Protein AF-A0A845RWN8-F1 (afdb_monomer)

Solvent-accessible surface area (backbone atoms only — not comparable to full-atom values): 2905 Å² total; per-residue (Å²): 108,74,71,55,54,48,53,52,50,48,64,73,34,29,46,86,83,49,80,60,43,63,70,36,48,53,52,45,50,52,53,51,50,53,51,50,50,54,55,43,61,68,50,59,83,74,64,79,129

Sequence (49 aa):
EIREQFKKLVKKYHPDTNSGDKKFENKLKEITIAYTLLRNNQKNVNHGQ

Foldseek 3Di:
DLVVVLVVLCVVLPCVVVVNPVVSVVVNVVSVVVVVVVVVVVVVVPDDD

Nearest PDB structures (foldseek):
  7oya-assembly1_N2  TM=5.642E-01  e=7.281E+00  Danio rerio

pLDDT: mean 82.28, std 14.13, range [39.72, 93.25]

Structure (mmCIF, N/CA/C/O backbone):
data_AF-A0A845RWN8-F1
#
_entry.id   AF-A0A845RWN8-F1
#
loop_
_atom_site.group_PDB
_atom_site.id
_atom_site.type_symbol
_atom_site.label_atom_id
_atom_site.label_alt_id
_atom_site.label_comp_id
_atom_site.label_asym_id
_atom_site.label_entity_id
_atom_site.label_seq_id
_atom_site.pdbx_PDB_ins_code
_atom_site.Cartn_x
_atom_site.Cartn_y
_atom_site.Cartn_z
_atom_site.occupancy
_atom_site.B_iso_or_equiv
_atom_site.auth_seq_id
_atom_site.auth_comp_id
_atom_site.auth_asym_id
_atom_site.auth_atom_id
_atom_site.pdbx_PDB_model_num
ATOM 1 N N . GLU A 1 1 ? -4.485 0.834 -15.898 1.00 77.62 1 GLU A N 1
ATOM 2 C CA . GLU A 1 1 ? -3.026 0.727 -15.611 1.00 77.62 1 GLU A CA 1
ATOM 3 C C . GLU A 1 1 ? -2.722 0.592 -14.111 1.00 77.62 1 GLU A C 1
ATOM 5 O O . GLU A 1 1 ? -3.524 1.029 -13.292 1.00 77.62 1 GLU A O 1
ATOM 10 N N . ILE A 1 2 ? -1.567 0.023 -13.722 1.00 82.44 2 ILE A N 1
ATOM 11 C CA . ILE A 1 2 ? -1.142 -0.158 -12.307 1.00 82.44 2 ILE A CA 1
ATOM 12 C C . ILE A 1 2 ? -1.272 1.146 -11.496 1.00 82.44 2 ILE A C 1
A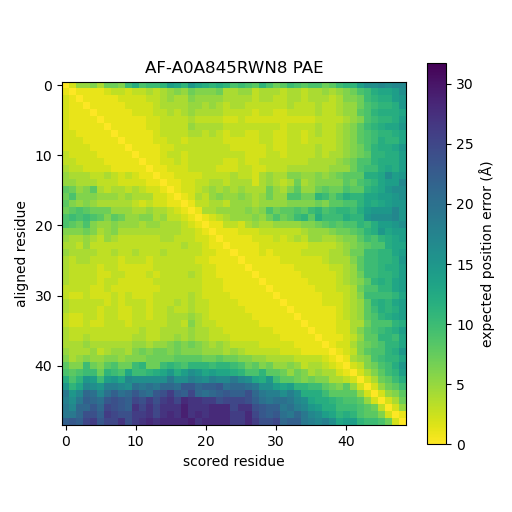TOM 14 O O . ILE A 1 2 ? -1.679 1.129 -10.335 1.00 82.44 2 ILE A O 1
ATOM 18 N N . ARG A 1 3 ? -1.010 2.294 -12.131 1.00 86.25 3 ARG A N 1
ATOM 19 C CA . ARG A 1 3 ? -1.167 3.631 -11.540 1.00 86.25 3 ARG A CA 1
ATOM 20 C C . ARG A 1 3 ? -2.606 3.951 -11.108 1.00 86.25 3 ARG A C 1
ATOM 22 O O . ARG A 1 3 ? -2.806 4.629 -10.102 1.00 86.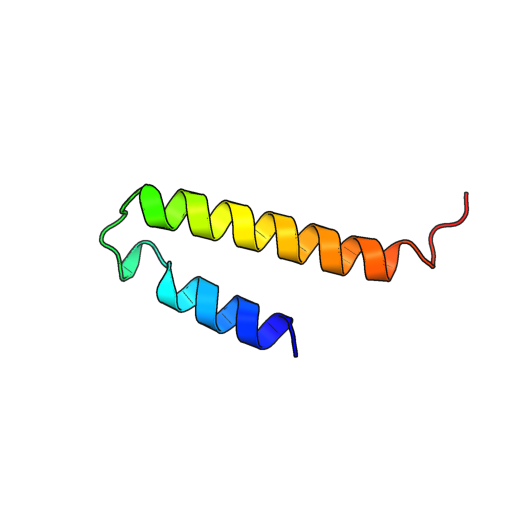25 3 ARG A O 1
ATOM 29 N N . GLU A 1 4 ? -3.611 3.480 -11.839 1.00 90.88 4 GLU A N 1
ATOM 30 C CA . GLU A 1 4 ? -5.021 3.677 -11.479 1.00 90.88 4 GLU A CA 1
ATOM 31 C C . GLU 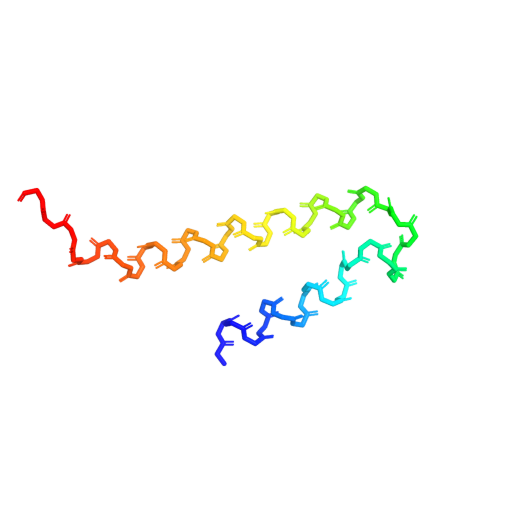A 1 4 ? -5.428 2.810 -10.292 1.00 90.88 4 GLU A C 1
ATOM 33 O O . GLU A 1 4 ? -6.122 3.281 -9.392 1.00 90.88 4 GLU A O 1
ATOM 38 N N . GLN A 1 5 ? -4.958 1.560 -10.259 1.00 90.00 5 GLN A N 1
ATOM 39 C CA . GLN A 1 5 ? -5.174 0.670 -9.119 1.00 90.00 5 GLN A CA 1
ATOM 40 C C . GLN A 1 5 ? -4.493 1.231 -7.866 1.00 90.00 5 GLN A C 1
ATOM 42 O O . GLN A 1 5 ? -5.118 1.299 -6.811 1.00 90.00 5 GLN A O 1
ATOM 47 N N . PHE A 1 6 ? -3.271 1.760 -7.999 1.00 90.50 6 PHE A N 1
ATOM 48 C CA . PHE A 1 6 ? -2.584 2.482 -6.929 1.00 90.50 6 PHE A CA 1
ATOM 49 C C . PHE A 1 6 ? -3.413 3.671 -6.419 1.00 90.50 6 PHE A C 1
ATOM 51 O O . PHE A 1 6 ? -3.667 3.765 -5.222 1.00 90.50 6 PHE A O 1
ATOM 58 N N . LYS A 1 7 ? -3.942 4.528 -7.306 1.00 91.69 7 LYS A N 1
ATOM 59 C C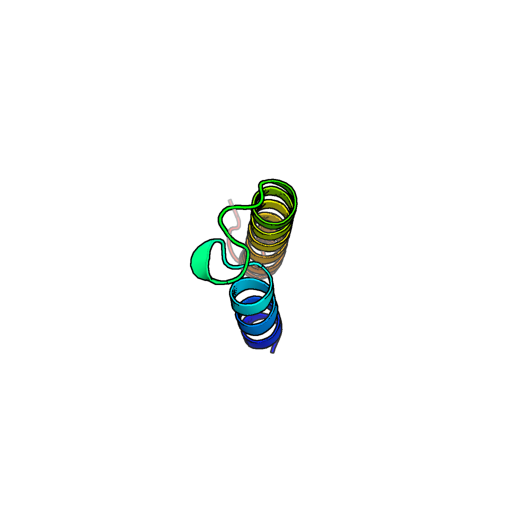A . LYS A 1 7 ? -4.835 5.6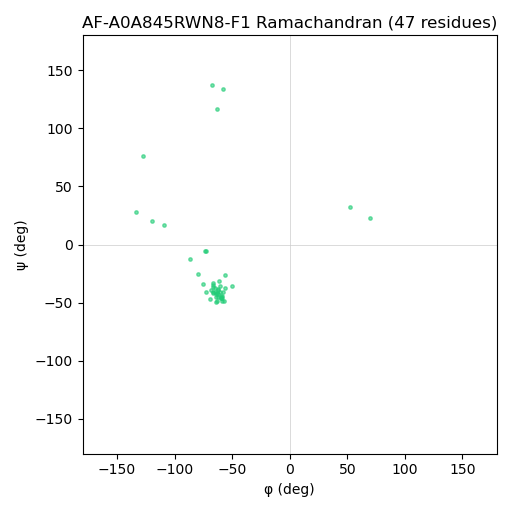37 -6.909 1.00 91.69 7 LYS A CA 1
ATOM 60 C C . LYS A 1 7 ? -6.087 5.162 -6.159 1.00 91.69 7 LYS A C 1
ATOM 62 O O . LYS A 1 7 ? -6.489 5.811 -5.194 1.00 91.69 7 LYS A O 1
ATOM 67 N N . LYS A 1 8 ? -6.709 4.056 -6.585 1.00 92.50 8 LYS A N 1
ATOM 68 C CA . LYS A 1 8 ? -7.880 3.473 -5.903 1.00 92.50 8 LYS A CA 1
ATOM 69 C C . LYS A 1 8 ? -7.524 2.982 -4.499 1.00 92.50 8 LYS A C 1
ATOM 71 O O . LYS A 1 8 ? -8.267 3.248 -3.558 1.00 92.50 8 LYS A O 1
ATOM 76 N N . LEU A 1 9 ? -6.377 2.322 -4.349 1.00 90.69 9 LEU A N 1
ATOM 77 C CA . LEU A 1 9 ? -5.882 1.846 -3.058 1.00 90.69 9 LEU A CA 1
ATOM 78 C C . LEU A 1 9 ? -5.516 3.005 -2.121 1.00 90.69 9 LEU A C 1
ATOM 80 O O . LEU A 1 9 ? -5.882 2.963 -0.953 1.00 90.69 9 LEU A O 1
ATOM 84 N N . VAL A 1 10 ? -4.881 4.062 -2.637 1.00 90.31 10 VAL A N 1
ATOM 85 C CA . VAL A 1 10 ? -4.544 5.265 -1.858 1.00 90.31 10 VAL A CA 1
ATOM 86 C C . VAL A 1 10 ? -5.797 5.920 -1.292 1.00 90.31 10 VAL A C 1
ATOM 88 O O . VAL A 1 10 ? -5.832 6.220 -0.109 1.00 90.31 10 VAL A O 1
ATOM 91 N N . LYS A 1 11 ? -6.850 6.088 -2.103 1.00 91.00 11 LYS A N 1
ATOM 92 C CA . LYS A 1 11 ? -8.130 6.632 -1.624 1.00 91.00 11 LYS A CA 1
ATOM 93 C C . LYS A 1 11 ? -8.816 5.715 -0.612 1.00 91.00 11 LYS A C 1
ATOM 95 O O . LYS A 1 11 ? -9.399 6.203 0.342 1.00 91.00 11 LYS A O 1
ATOM 100 N N . LYS A 1 12 ? -8.734 4.395 -0.807 1.00 88.88 12 LYS A N 1
ATOM 101 C CA . LYS A 1 12 ? -9.319 3.402 0.106 1.00 88.88 12 LYS A CA 1
ATOM 102 C C . LYS A 1 12 ? -8.629 3.386 1.472 1.00 88.88 12 LYS A C 1
ATOM 104 O O . LYS A 1 12 ? -9.287 3.167 2.481 1.00 88.88 12 LYS A O 1
ATOM 109 N N . TYR A 1 13 ? -7.321 3.619 1.499 1.00 90.31 13 TYR A N 1
ATOM 110 C CA . TYR A 1 13 ? -6.490 3.557 2.703 1.00 90.31 13 TYR A CA 1
ATOM 111 C C . TYR A 1 13 ? -6.011 4.932 3.182 1.00 90.31 13 TYR A C 1
ATOM 113 O O . TYR A 1 13 ? -5.070 5.018 3.965 1.00 90.31 13 TYR A O 1
ATOM 121 N N . HIS A 1 14 ? -6.639 6.014 2.715 1.00 87.25 14 HIS A N 1
ATOM 122 C CA . HIS A 1 14 ? -6.249 7.366 3.091 1.00 87.25 14 HIS A CA 1
ATOM 123 C C . HIS A 1 14 ? -6.555 7.610 4.580 1.00 87.25 14 HIS A C 1
ATOM 125 O O . HIS A 1 14 ? -7.637 7.232 5.036 1.00 87.25 14 HIS A O 1
ATOM 131 N N . PRO A 1 15 ? -5.658 8.247 5.354 1.00 85.44 15 PRO A N 1
ATOM 132 C CA . PRO A 1 15 ? -5.881 8.479 6.782 1.00 85.44 15 PRO A CA 1
ATOM 133 C C . PRO A 1 15 ? -7.115 9.348 7.051 1.00 85.44 15 PRO A C 1
ATOM 135 O O . PRO A 1 15 ? -7.807 9.114 8.033 1.00 85.44 15 PRO A O 1
ATOM 138 N N . ASP A 1 16 ? -7.438 10.277 6.147 1.00 88.31 16 ASP A N 1
ATOM 139 C CA . ASP A 1 16 ? -8.623 11.147 6.245 1.00 88.31 16 ASP A CA 1
ATOM 140 C C . ASP A 1 16 ? -9.944 10.356 6.256 1.00 88.31 16 ASP A C 1
ATOM 142 O O . ASP A 1 16 ? -10.826 10.621 7.063 1.00 88.31 16 ASP A O 1
ATOM 146 N N . THR A 1 17 ? -10.057 9.309 5.430 1.00 87.75 17 THR A N 1
ATOM 147 C CA . THR A 1 17 ? -11.266 8.467 5.363 1.00 87.75 17 THR A CA 1
ATOM 148 C C . THR A 1 17 ? -11.265 7.334 6.385 1.00 87.75 17 THR A C 1
ATOM 150 O O . THR A 1 17 ? -12.280 6.667 6.557 1.00 87.75 17 THR A O 1
ATOM 153 N N . ASN A 1 18 ? -10.123 7.074 7.025 1.00 85.62 18 ASN A N 1
ATOM 154 C CA . ASN A 1 18 ? -9.926 5.969 7.962 1.00 85.62 18 ASN A CA 1
ATOM 155 C C . ASN A 1 18 ? -9.546 6.458 9.371 1.00 85.62 18 ASN A C 1
ATOM 157 O O . ASN A 1 18 ? -8.954 5.707 10.142 1.00 85.62 18 ASN A O 1
ATOM 161 N N . SER A 1 19 ? -9.837 7.722 9.696 1.00 85.50 19 SER A N 1
ATOM 162 C CA . SER A 1 19 ? 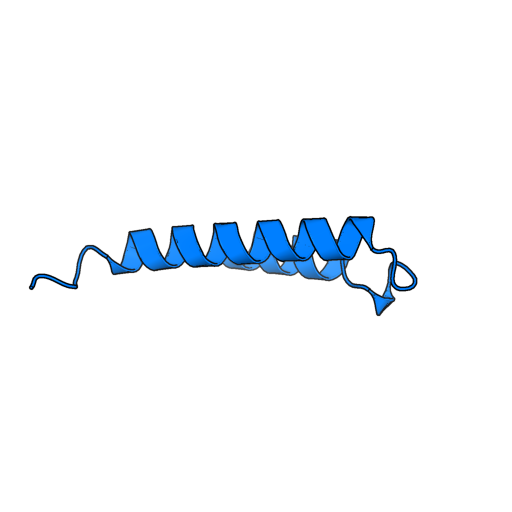-9.606 8.325 11.018 1.00 85.50 19 SER A CA 1
ATOM 163 C C . SER A 1 19 ? -8.172 8.170 11.555 1.00 85.50 19 SER A C 1
ATOM 165 O O . SER A 1 19 ? -7.966 8.060 12.761 1.00 85.50 19 SER A O 1
ATOM 167 N N . GLY A 1 20 ? -7.170 8.147 10.670 1.00 82.69 20 GLY A N 1
ATOM 168 C CA . GLY A 1 20 ? -5.765 7.968 11.052 1.00 82.69 20 GLY A CA 1
ATOM 169 C C . GLY A 1 20 ? -5.421 6.566 11.572 1.00 82.69 20 GLY A C 1
ATOM 170 O O . GLY A 1 20 ? -4.445 6.401 12.302 1.00 82.69 20 GLY A O 1
ATOM 171 N N . ASP A 1 21 ? -6.209 5.548 11.222 1.00 89.62 21 ASP A N 1
ATOM 172 C CA . ASP A 1 21 ? -5.952 4.175 11.644 1.00 89.62 21 ASP A CA 1
ATOM 173 C C . ASP A 1 21 ? -4.613 3.658 11.074 1.00 89.62 21 ASP A C 1
ATOM 175 O O . ASP A 1 21 ? -4.396 3.523 9.862 1.00 89.62 21 ASP A O 1
ATOM 179 N N . LYS A 1 22 ? -3.689 3.358 11.997 1.00 88.50 22 LYS A N 1
ATOM 180 C CA . LYS A 1 22 ? -2.315 2.912 11.707 1.00 88.50 22 LYS A CA 1
ATOM 181 C C . LYS A 1 22 ? -2.253 1.665 10.830 1.00 88.50 22 LYS A C 1
ATOM 183 O O . LYS A 1 22 ? -1.253 1.440 10.148 1.00 88.50 22 LYS A O 1
ATOM 188 N N . LYS A 1 23 ? -3.289 0.825 10.845 1.00 88.94 23 LYS A N 1
ATOM 189 C CA . LYS A 1 23 ? -3.340 -0.410 10.059 1.00 88.94 23 LYS A CA 1
ATOM 190 C C . LYS A 1 23 ? -3.435 -0.081 8.572 1.00 88.94 23 LYS A C 1
ATOM 192 O O . LYS A 1 23 ? -2.770 -0.723 7.758 1.00 88.94 23 LYS A O 1
ATOM 197 N N . PHE A 1 24 ? -4.210 0.944 8.219 1.00 89.88 24 PHE A N 1
ATOM 198 C CA . PHE A 1 24 ? -4.294 1.440 6.848 1.00 89.88 24 PHE A CA 1
ATOM 199 C C . PHE A 1 24 ? -3.067 2.248 6.443 1.00 89.88 24 PHE A C 1
ATOM 201 O O . PHE A 1 24 ? -2.622 2.108 5.306 1.00 89.88 24 PHE A O 1
ATOM 208 N N . GLU A 1 25 ? -2.463 2.994 7.371 1.00 88.94 2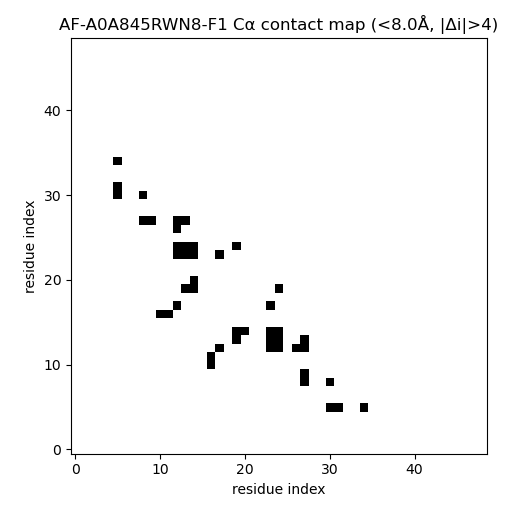5 GLU A N 1
ATOM 209 C CA . GLU A 1 25 ? -1.192 3.684 7.127 1.00 88.94 25 GLU A CA 1
ATOM 210 C C . GLU A 1 25 ? -0.076 2.696 6.741 1.00 88.94 25 GLU A C 1
ATOM 212 O O . GLU A 1 25 ? 0.565 2.861 5.702 1.00 88.94 25 GLU A O 1
ATOM 217 N N . ASN A 1 26 ? 0.096 1.608 7.506 1.00 91.69 26 ASN A N 1
ATOM 218 C CA . ASN A 1 26 ? 1.068 0.555 7.185 1.00 91.69 26 ASN A CA 1
ATOM 219 C C . ASN A 1 26 ? 0.800 -0.066 5.810 1.00 91.69 26 ASN A C 1
ATOM 221 O O . ASN A 1 26 ? 1.714 -0.205 4.997 1.00 91.69 26 ASN A O 1
ATOM 225 N N . LYS A 1 27 ? -0.468 -0.365 5.513 1.00 91.31 27 LYS A N 1
ATOM 226 C CA . LYS A 1 27 ? -0.864 -0.970 4.238 1.00 91.31 27 LYS A CA 1
ATOM 227 C C . LYS A 1 27 ? -0.608 -0.034 3.056 1.00 91.31 27 LYS A C 1
ATOM 229 O O . LYS A 1 27 ? -0.122 -0.464 2.012 1.00 91.31 27 LYS A O 1
ATOM 234 N N . LEU A 1 28 ? -0.890 1.258 3.221 1.00 91.69 28 LEU A N 1
ATOM 235 C CA . LEU A 1 28 ? -0.601 2.294 2.231 1.00 91.69 28 LEU A CA 1
ATOM 236 C C . LEU A 1 28 ? 0.908 2.414 1.969 1.00 91.69 28 LEU A C 1
ATOM 238 O O . LEU A 1 28 ? 1.330 2.565 0.818 1.00 91.69 28 LEU A O 1
ATOM 242 N N . LYS A 1 29 ? 1.719 2.292 3.025 1.00 91.38 29 LYS A N 1
ATOM 243 C CA . LYS A 1 29 ? 3.183 2.298 2.954 1.00 91.38 29 LYS A CA 1
ATOM 244 C C . LYS A 1 29 ? 3.709 1.112 2.143 1.00 91.38 29 LYS A C 1
ATOM 246 O O . LYS A 1 29 ? 4.470 1.322 1.201 1.00 91.38 29 LYS A O 1
ATOM 251 N N . GLU A 1 30 ? 3.237 -0.103 2.426 1.00 93.25 30 GLU A N 1
ATOM 252 C CA . GLU A 1 30 ? 3.591 -1.313 1.666 1.00 93.25 30 GLU A CA 1
ATOM 253 C C . GLU A 1 30 ? 3.222 -1.193 0.182 1.00 93.25 30 GLU A C 1
ATOM 255 O O . GLU A 1 30 ? 4.044 -1.464 -0.694 1.00 93.25 30 GLU A O 1
ATOM 260 N N . ILE A 1 31 ? 2.012 -0.711 -0.119 1.00 91.31 31 ILE A N 1
ATOM 261 C CA . ILE A 1 31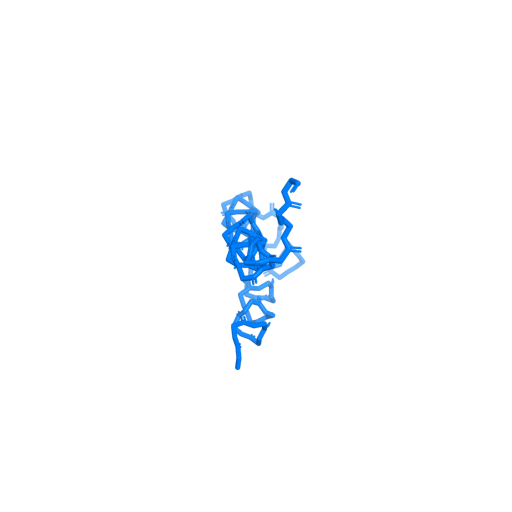 ? 1.535 -0.518 -1.496 1.00 91.31 31 ILE A CA 1
ATOM 262 C C . ILE A 1 31 ? 2.403 0.509 -2.241 1.00 91.31 31 ILE A C 1
ATOM 264 O O . ILE A 1 31 ? 2.714 0.325 -3.419 1.00 91.31 31 ILE A O 1
ATOM 268 N N . THR A 1 32 ? 2.830 1.574 -1.559 1.00 91.06 32 THR A N 1
ATOM 269 C CA . THR A 1 32 ? 3.721 2.605 -2.119 1.00 91.06 32 THR A CA 1
ATOM 270 C C . THR A 1 32 ? 5.111 2.055 -2.421 1.00 91.06 32 THR A C 1
ATOM 272 O O . THR A 1 32 ? 5.661 2.337 -3.490 1.00 91.06 32 THR A O 1
ATOM 275 N N . ILE A 1 33 ? 5.660 1.231 -1.526 1.00 92.44 33 ILE A N 1
ATOM 276 C CA . ILE A 1 33 ? 6.950 0.560 -1.725 1.00 92.44 33 ILE A CA 1
ATOM 277 C C . ILE A 1 33 ? 6.857 -0.408 -2.906 1.00 92.44 33 ILE A C 1
ATOM 279 O O . ILE A 1 33 ? 7.667 -0.317 -3.826 1.00 92.44 33 ILE A O 1
ATOM 283 N N . ALA A 1 34 ? 5.837 -1.269 -2.944 1.00 91.00 34 ALA A N 1
ATOM 284 C CA . ALA A 1 34 ? 5.627 -2.219 -4.034 1.00 91.00 34 ALA A CA 1
ATOM 285 C C . ALA A 1 34 ? 5.460 -1.515 -5.390 1.00 91.00 34 ALA A C 1
ATOM 287 O O . ALA A 1 34 ? 6.096 -1.900 -6.368 1.00 91.00 34 ALA A O 1
ATOM 288 N N . TYR A 1 35 ? 4.670 -0.437 -5.456 1.00 90.00 35 TYR A N 1
ATOM 289 C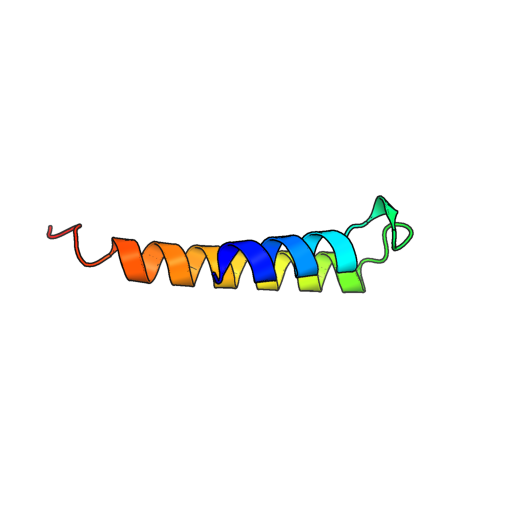 CA . TYR A 1 35 ? 4.517 0.365 -6.672 1.00 90.00 35 TYR A CA 1
ATOM 290 C C . TYR A 1 35 ? 5.836 1.006 -7.118 1.00 90.00 35 TYR A C 1
ATOM 292 O O . TYR A 1 35 ? 6.160 1.002 -8.306 1.00 90.00 35 TYR A O 1
ATOM 300 N N . THR A 1 36 ? 6.612 1.536 -6.170 1.00 88.50 36 THR A N 1
ATOM 301 C CA . THR A 1 36 ? 7.923 2.131 -6.453 1.00 88.50 36 THR A CA 1
ATOM 302 C C . THR A 1 36 ? 8.891 1.082 -6.973 1.00 88.50 36 THR A C 1
ATOM 304 O O . THR A 1 36 ? 9.532 1.329 -7.987 1.00 88.50 36 THR A O 1
ATOM 307 N N . LEU A 1 37 ? 8.947 -0.099 -6.352 1.00 87.12 37 LEU A N 1
ATOM 308 C CA . LEU A 1 37 ? 9.774 -1.218 -6.798 1.00 87.12 37 LEU A CA 1
ATOM 309 C C . LEU A 1 37 ? 9.359 -1.709 -8.179 1.00 87.12 37 LEU A C 1
ATOM 311 O O . LEU A 1 37 ? 10.226 -1.866 -9.023 1.00 87.12 37 LEU A O 1
ATOM 315 N N . LEU A 1 38 ? 8.063 -1.885 -8.447 1.00 85.94 38 LEU A N 1
ATOM 316 C CA . LEU A 1 38 ? 7.562 -2.266 -9.770 1.00 85.94 38 LEU A CA 1
ATOM 317 C C . LEU A 1 38 ? 7.949 -1.225 -10.825 1.00 85.94 38 LEU A C 1
ATOM 319 O O . LEU A 1 38 ? 8.473 -1.573 -11.878 1.00 85.94 38 LEU A O 1
ATOM 323 N N . ARG A 1 39 ? 7.764 0.066 -10.528 1.00 82.75 39 ARG A N 1
ATOM 324 C CA . ARG A 1 39 ? 8.143 1.161 -11.430 1.00 82.75 39 ARG A CA 1
ATOM 325 C C . ARG A 1 39 ? 9.657 1.271 -11.616 1.00 82.75 39 ARG A C 1
ATOM 327 O O . ARG A 1 39 ? 10.095 1.602 -12.714 1.00 82.75 39 ARG A O 1
ATOM 334 N N . ASN A 1 40 ? 10.444 1.012 -10.573 1.00 80.50 40 ASN A N 1
ATOM 335 C CA . ASN A 1 40 ? 11.898 0.970 -10.674 1.00 80.50 40 ASN A CA 1
ATOM 336 C C . ASN A 1 40 ? 12.332 -0.242 -11.482 1.00 80.50 40 ASN A C 1
ATOM 338 O O . ASN A 1 40 ? 13.082 -0.071 -12.417 1.00 80.50 40 ASN A O 1
ATOM 342 N N . ASN A 1 41 ? 11.798 -1.434 -11.230 1.00 73.44 41 ASN A N 1
ATOM 343 C CA . ASN A 1 41 ? 12.129 -2.639 -11.989 1.00 73.44 41 ASN A CA 1
ATOM 344 C C . ASN A 1 41 ? 11.873 -2.446 -13.495 1.00 73.44 41 ASN A C 1
ATOM 346 O O . ASN A 1 41 ? 12.695 -2.825 -14.319 1.00 73.44 41 ASN A O 1
ATOM 350 N N . GLN A 1 42 ? 10.803 -1.728 -13.848 1.00 63.75 42 GLN A N 1
ATOM 351 C CA . GLN A 1 42 ? 10.529 -1.297 -15.224 1.00 63.75 42 GLN A CA 1
ATOM 352 C C . GLN A 1 42 ? 11.549 -0.265 -15.756 1.00 63.75 42 GLN A C 1
ATOM 354 O O . GLN A 1 42 ? 11.867 -0.271 -16.941 1.00 63.75 42 GLN A O 1
ATOM 359 N N . LYS A 1 43 ? 12.086 0.617 -14.903 1.00 59.66 43 LYS A N 1
ATOM 360 C CA . LYS A 1 43 ? 13.151 1.582 -15.248 1.00 59.66 43 LYS A CA 1
ATOM 361 C C . LYS A 1 43 ? 14.561 0.977 -15.274 1.00 59.66 43 LYS A C 1
ATOM 363 O O . LYS A 1 43 ? 15.415 1.486 -15.995 1.00 59.66 43 LYS A O 1
ATOM 368 N N . ASN A 1 44 ? 14.804 -0.102 -14.536 1.00 53.16 44 ASN A N 1
ATOM 369 C CA . ASN A 1 44 ? 16.117 -0.727 -14.358 1.00 53.16 44 ASN A CA 1
ATOM 370 C C . ASN A 1 44 ? 16.604 -1.472 -15.609 1.00 53.16 44 ASN A C 1
ATOM 372 O O . ASN A 1 44 ? 17.747 -1.906 -15.650 1.00 53.16 44 ASN A O 1
ATOM 376 N N . VAL A 1 45 ? 15.774 -1.582 -16.647 1.00 53.38 45 VAL A N 1
ATOM 377 C CA . VAL A 1 45 ? 16.202 -2.065 -17.968 1.00 53.38 45 VAL A CA 1
ATOM 378 C C . VAL A 1 45 ? 17.046 -1.005 -18.713 1.00 53.38 45 VAL A C 1
ATOM 380 O O . VAL A 1 45 ? 17.577 -1.289 -19.775 1.00 53.38 45 VAL A O 1
ATOM 383 N N . ASN A 1 46 ? 17.203 0.217 -18.173 1.00 50.81 46 ASN A N 1
ATOM 384 C CA . ASN A 1 46 ? 17.924 1.327 -18.823 1.00 50.81 46 ASN A CA 1
ATOM 385 C C . ASN A 1 46 ? 18.924 2.075 -17.911 1.00 50.81 46 ASN A C 1
ATOM 387 O O . ASN A 1 46 ? 19.195 3.259 -18.117 1.00 50.81 46 ASN A O 1
ATOM 391 N N . HIS A 1 47 ? 19.491 1.417 -16.901 1.00 47.88 47 HIS A N 1
ATOM 392 C CA . HIS A 1 47 ? 20.724 1.907 -16.273 1.00 47.88 47 HIS A CA 1
ATOM 393 C C . HIS A 1 47 ? 21.746 0.778 -16.248 1.00 47.88 47 HIS A C 1
ATOM 395 O O . HIS A 1 47 ? 21.966 0.115 -15.237 1.00 47.88 47 HIS A O 1
ATOM 401 N N . GLY A 1 48 ? 22.313 0.541 -17.434 1.00 48.59 48 GLY A N 1
ATOM 402 C CA . GLY A 1 48 ? 23.650 -0.015 -17.538 1.00 48.59 48 GLY A CA 1
ATOM 403 C C . GLY A 1 48 ? 24.620 0.912 -16.810 1.00 48.59 48 GLY A C 1
ATOM 404 O O . GLY A 1 48 ? 24.522 2.137 -16.924 1.00 48.59 48 GLY A O 1
ATOM 405 N N . GLN A 1 49 ? 25.470 0.286 -16.005 1.00 39.72 49 GLN A N 1
ATOM 406 C CA . GLN A 1 49 ? 26.756 0.821 -15.574 1.00 39.72 49 GLN A CA 1
ATOM 407 C C . GLN A 1 49 ? 27.616 1.226 -16.772 1.00 39.72 49 GLN A C 1
ATOM 409 O O . GLN A 1 49 ? 27.425 0.631 -17.859 1.00 39.72 49 GLN A O 1
#

Secondary structure (DSSP, 8-state):
-HHHHHHHHHHHT-TTTTTT-HHHHHHHHHHHHHHHHHHHHHHGGG---

Radius of gyration: 13.52 Å; Cα contacts (8 Å, |Δi|>4): 23; chains: 1; bounding box: 38×14×30 Å

Mean predicted aligned error: 6.51 Å